Protein AF-G5F3V8-F1 (afdb_monomer_lite)

Radius of gyration: 20.99 Å; chains: 1; bounding box: 44×24×60 Å

Secondary structure (DSSP, 8-state):
------HHHHHHHHHHHHHHHHHHHHHHHHHHHHHHHHHHTT---HHHHHHHHHHHHHHHHHHHHHHHHHTTHHHHHHHHHHHHHHHHTTT-

pLDDT: mean 85.58, std 12.45, range [38.94, 96.12]

Sequence (92 aa):
MGFKVSDHELAYDAGLAREHVEKLVALGSESAKLIDLLIATGIRSERISVPLEADKAKIVRALYVLEQALAPIIGKTNAFIEDLDADDAQFD

Foldseek 3Di:
DDPPQDLVNLLVVLVVLLVVLVVLLVVLVVVLVVLVVVLVVDPPPCVRNVVSVVVNVVSNVVSVVSCVVSVCSNVVSVVVVVVVVVVVVVVD

Structure (mmCIF, N/CA/C/O backbone):
data_AF-G5F3V8-F1
#
_entry.id   AF-G5F3V8-F1
#
loop_
_atom_site.group_PDB
_ato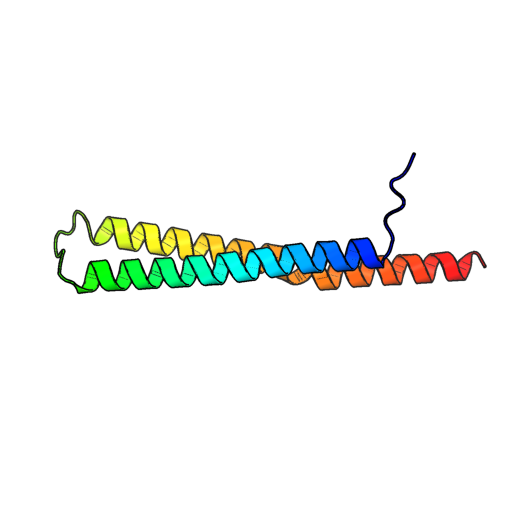m_site.id
_atom_site.type_symbol
_atom_site.label_atom_id
_atom_site.label_alt_id
_atom_site.label_comp_id
_atom_site.label_asym_id
_atom_site.label_entity_id
_atom_site.label_seq_id
_atom_site.pdbx_PDB_ins_code
_atom_site.Cartn_x
_atom_site.Cartn_y
_atom_site.Cartn_z
_atom_site.occupancy
_atom_site.B_iso_or_equiv
_atom_site.auth_seq_id
_atom_site.auth_comp_id
_atom_site.auth_asym_id
_atom_site.auth_atom_id
_atom_site.pdbx_PDB_model_num
ATOM 1 N N . MET A 1 1 ? 21.243 20.729 -19.885 1.00 38.94 1 MET A N 1
ATOM 2 C CA . MET A 1 1 ? 21.912 19.537 -19.331 1.00 38.94 1 MET A CA 1
ATOM 3 C C . MET A 1 1 ? 20.811 18.566 -18.958 1.00 38.94 1 MET A C 1
ATOM 5 O O . MET A 1 1 ? 20.151 18.790 -17.954 1.00 38.94 1 MET A O 1
ATOM 9 N N . GLY A 1 2 ? 20.502 17.613 -19.841 1.00 49.84 2 GLY A N 1
ATOM 10 C CA . GLY A 1 2 ? 19.521 16.573 -19.533 1.00 49.84 2 GLY A CA 1
ATOM 11 C C . GLY A 1 2 ? 20.102 15.664 -18.460 1.00 49.84 2 GLY A C 1
ATOM 12 O O . GLY A 1 2 ? 21.283 15.325 -18.538 1.00 49.84 2 GLY A O 1
ATOM 13 N N . PHE A 1 3 ? 19.311 15.333 -17.443 1.00 45.22 3 PHE A N 1
ATOM 14 C CA . PHE A 1 3 ? 19.668 14.269 -16.516 1.00 45.22 3 PHE A CA 1
ATOM 15 C C . PHE A 1 3 ? 19.894 13.004 -17.348 1.00 45.22 3 PHE A C 1
ATOM 17 O O . PHE A 1 3 ? 18.961 12.503 -17.967 1.00 45.22 3 PHE A O 1
ATOM 24 N N . LYS A 1 4 ? 21.144 12.539 -17.429 1.00 58.88 4 LYS A N 1
ATOM 25 C CA . LYS A 1 4 ? 21.438 11.193 -17.914 1.00 58.88 4 LYS A CA 1
ATOM 26 C C . LYS A 1 4 ? 21.099 10.265 -16.758 1.00 58.88 4 LYS A C 1
ATOM 28 O O . LYS A 1 4 ? 21.915 10.124 -15.856 1.00 58.88 4 LYS A O 1
ATOM 33 N N . VAL A 1 5 ? 19.873 9.760 -16.746 1.00 69.06 5 VAL A N 1
ATOM 34 C CA . VAL A 1 5 ? 19.464 8.694 -15.832 1.00 69.06 5 VAL A CA 1
ATOM 35 C C . VAL A 1 5 ? 19.696 7.389 -16.575 1.00 69.06 5 VAL A C 1
ATOM 37 O O . VAL A 1 5 ? 19.259 7.255 -17.714 1.00 69.06 5 VAL A O 1
ATOM 40 N N . SER A 1 6 ? 20.442 6.476 -15.969 1.00 81.62 6 SER A N 1
ATOM 41 C CA . SER A 1 6 ? 20.644 5.130 -16.505 1.00 81.62 6 SER A CA 1
ATOM 42 C C . SER A 1 6 ? 19.411 4.252 -16.281 1.00 81.62 6 SER A C 1
ATOM 44 O O . SER A 1 6 ? 18.655 4.460 -15.331 1.00 81.62 6 SER A O 1
ATOM 46 N N . ASP A 1 7 ? 19.245 3.210 -17.094 1.00 84.38 7 ASP A N 1
ATOM 47 C CA . ASP A 1 7 ? 18.147 2.241 -16.942 1.00 84.38 7 ASP A CA 1
ATOM 48 C C . ASP A 1 7 ? 18.156 1.585 -15.562 1.00 84.38 7 ASP A C 1
ATOM 50 O O . ASP A 1 7 ? 17.111 1.369 -14.949 1.00 84.38 7 ASP A O 1
ATOM 54 N N . HIS A 1 8 ? 19.355 1.339 -15.025 1.00 84.19 8 HIS A N 1
ATOM 55 C CA . HIS A 1 8 ? 19.532 0.831 -13.671 1.00 84.19 8 HIS A CA 1
ATOM 56 C C . HIS A 1 8 ? 18.992 1.806 -12.616 1.00 84.19 8 HIS A C 1
ATOM 58 O O . HIS A 1 8 ? 18.347 1.373 -11.665 1.00 84.19 8 HIS A O 1
ATOM 64 N N . GLU A 1 9 ? 19.244 3.111 -12.754 1.00 87.25 9 GLU A N 1
ATOM 65 C CA . GLU A 1 9 ? 18.703 4.124 -11.838 1.00 87.25 9 GLU A CA 1
ATOM 66 C C . GLU A 1 9 ? 17.175 4.213 -11.939 1.00 87.25 9 GLU A C 1
ATOM 68 O O . GLU A 1 9 ? 16.504 4.233 -10.910 1.00 87.25 9 GLU A O 1
ATOM 73 N N . LEU A 1 10 ? 16.605 4.163 -13.149 1.00 88.12 10 LEU A N 1
ATOM 74 C CA . LEU A 1 10 ? 15.149 4.156 -13.343 1.00 88.12 10 LEU A CA 1
ATOM 75 C C . LEU A 1 10 ? 14.486 2.914 -12.736 1.00 88.12 10 LEU A C 1
ATOM 77 O O . LEU A 1 10 ? 13.483 3.026 -12.024 1.00 88.12 10 LEU A O 1
ATOM 81 N N . ALA A 1 11 ? 15.044 1.731 -12.996 1.00 88.00 11 ALA A N 1
ATOM 82 C CA . ALA A 1 11 ? 14.555 0.476 -12.438 1.00 88.00 11 ALA A CA 1
ATOM 83 C C . ALA A 1 11 ? 14.675 0.459 -10.906 1.00 88.00 11 ALA A C 1
ATOM 85 O O . ALA A 1 11 ? 13.759 0.003 -10.215 1.00 88.00 11 ALA A O 1
ATOM 86 N N . TYR A 1 12 ? 15.774 0.996 -10.370 1.00 91.06 12 TYR A N 1
ATOM 87 C CA . TYR A 1 12 ? 15.991 1.129 -8.934 1.00 91.06 12 TYR A CA 1
ATOM 88 C C . TYR A 1 12 ? 14.960 2.056 -8.281 1.00 91.06 12 TYR A C 1
ATOM 90 O O . TYR A 1 12 ? 14.318 1.658 -7.309 1.00 91.06 12 TYR A O 1
ATOM 98 N N . ASP A 1 13 ? 14.734 3.248 -8.835 1.00 92.62 13 ASP A N 1
ATOM 99 C CA . ASP A 1 13 ? 13.773 4.214 -8.293 1.00 92.62 13 ASP A CA 1
ATOM 100 C C . ASP A 1 13 ? 12.330 3.693 -8.363 1.00 92.62 13 ASP A C 1
ATOM 102 O O . ASP A 1 13 ? 11.551 3.862 -7.417 1.00 92.62 13 ASP A O 1
ATOM 106 N N . ALA A 1 14 ? 11.968 2.994 -9.443 1.00 92.19 14 ALA A N 1
ATOM 107 C CA . ALA A 1 14 ? 10.673 2.325 -9.557 1.00 92.19 14 ALA A CA 1
ATOM 108 C C . ALA A 1 14 ? 10.518 1.202 -8.513 1.00 92.19 14 ALA A C 1
ATOM 110 O O . ALA A 1 14 ? 9.452 1.055 -7.904 1.00 92.19 14 ALA A O 1
ATOM 111 N N . GLY A 1 15 ? 11.593 0.446 -8.264 1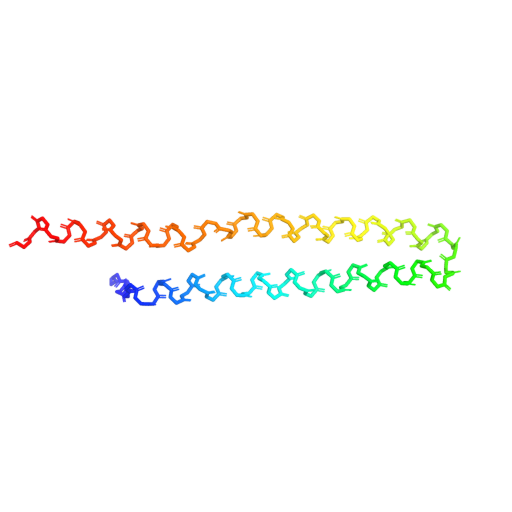.00 93.44 15 GLY A N 1
ATOM 112 C CA . GLY A 1 15 ? 11.680 -0.552 -7.199 1.00 93.44 15 GLY A CA 1
ATOM 113 C C . GLY A 1 15 ? 11.486 0.053 -5.808 1.00 93.44 15 GLY A C 1
ATOM 114 O O . GLY A 1 15 ? 10.644 -0.422 -5.045 1.00 93.44 15 GLY A O 1
ATOM 115 N N . LEU A 1 16 ? 12.188 1.146 -5.504 1.00 95.56 16 LEU A N 1
ATOM 116 C CA . LEU A 1 16 ? 12.052 1.877 -4.241 1.00 95.56 16 LEU A CA 1
ATOM 117 C C . LEU A 1 16 ? 10.635 2.415 -4.034 1.00 95.56 16 LEU A C 1
ATOM 119 O O . LEU A 1 16 ? 10.075 2.295 -2.943 1.00 95.56 16 LEU A O 1
ATOM 123 N N . ALA A 1 17 ? 10.033 2.999 -5.072 1.00 93.06 17 ALA A N 1
ATOM 124 C CA . ALA A 1 17 ? 8.666 3.500 -5.003 1.00 93.06 17 ALA A CA 1
ATOM 125 C C . ALA A 1 17 ? 7.674 2.378 -4.662 1.00 93.06 17 ALA A C 1
ATOM 127 O O . ALA A 1 17 ? 6.810 2.561 -3.801 1.00 93.06 17 ALA A O 1
ATOM 128 N N . ARG A 1 18 ? 7.830 1.200 -5.279 1.00 93.75 18 ARG A N 1
ATOM 129 C CA . ARG A 1 18 ? 7.031 0.012 -4.959 1.00 93.75 18 ARG A CA 1
ATOM 130 C C . ARG A 1 18 ? 7.249 -0.442 -3.511 1.00 93.75 18 ARG A C 1
ATOM 132 O O . ARG A 1 18 ? 6.273 -0.637 -2.790 1.00 93.75 18 ARG A O 1
ATOM 139 N N . GLU A 1 19 ? 8.499 -0.562 -3.067 1.00 95.12 19 GLU A N 1
ATOM 140 C CA . GLU A 1 19 ? 8.836 -0.984 -1.700 1.00 95.12 19 GLU A CA 1
ATOM 141 C C . GLU A 1 19 ? 8.231 -0.040 -0.644 1.00 95.12 19 GLU A C 1
ATOM 143 O O . GLU A 1 19 ? 7.693 -0.480 0.376 1.00 95.12 19 GLU A O 1
ATOM 148 N N . HIS A 1 20 ? 8.269 1.272 -0.885 1.00 95.69 20 HIS A N 1
ATOM 149 C CA . HIS A 1 20 ? 7.656 2.253 0.009 1.00 95.69 20 HIS A CA 1
ATOM 150 C C . HIS A 1 20 ? 6.140 2.073 0.127 1.00 95.69 20 HIS A C 1
ATOM 152 O O . HIS A 1 20 ? 5.603 2.163 1.233 1.00 95.69 20 HIS A O 1
ATOM 158 N N . VAL A 1 21 ? 5.443 1.782 -0.973 1.00 94.94 21 VAL A N 1
ATOM 159 C CA . VAL A 1 21 ? 3.999 1.505 -0.932 1.00 94.94 21 VAL A CA 1
ATOM 160 C C . VAL A 1 21 ? 3.699 0.234 -0.171 1.00 94.94 21 VAL A C 1
ATOM 162 O O . VAL A 1 21 ? 2.815 0.248 0.679 1.00 94.94 21 VAL A O 1
ATOM 165 N N . GLU A 1 22 ? 4.442 -0.841 -0.423 1.00 94.06 22 GLU A N 1
ATOM 166 C CA . GLU A 1 22 ? 4.266 -2.105 0.295 1.00 94.06 22 GLU A CA 1
ATOM 167 C C . GLU A 1 22 ? 4.416 -1.904 1.811 1.00 94.06 22 GLU A C 1
ATOM 169 O O . GLU A 1 22 ? 3.583 -2.374 2.591 1.00 94.06 22 GLU A O 1
ATOM 174 N N . LYS A 1 23 ? 5.415 -1.119 2.240 1.00 96.12 23 LYS A N 1
ATOM 175 C CA . LYS A 1 23 ? 5.593 -0.741 3.652 1.00 96.12 23 LYS A CA 1
ATOM 176 C C . LYS A 1 23 ? 4.409 0.060 4.195 1.00 96.12 23 LYS A C 1
ATOM 178 O O . LYS A 1 23 ? 3.934 -0.229 5.293 1.00 96.12 23 LYS A O 1
ATOM 183 N N . LEU A 1 24 ? 3.911 1.047 3.449 1.00 95.00 24 LEU A N 1
ATOM 184 C CA . LEU A 1 24 ? 2.753 1.848 3.862 1.00 95.00 24 LEU A CA 1
ATOM 185 C C . LEU A 1 24 ? 1.480 0.998 3.977 1.00 95.00 24 LEU A C 1
ATOM 187 O O . LEU A 1 24 ? 0.733 1.148 4.943 1.00 95.00 24 LEU A O 1
ATOM 191 N N . VAL A 1 25 ? 1.256 0.076 3.039 1.00 94.06 25 VAL A N 1
ATOM 192 C CA . VAL A 1 25 ? 0.135 -0.874 3.068 1.00 94.06 25 VAL A CA 1
ATOM 193 C C . VAL A 1 25 ? 0.238 -1.799 4.280 1.00 94.06 25 VAL A C 1
ATOM 195 O O . VAL A 1 25 ? -0.763 -2.001 4.973 1.00 94.06 25 VAL A O 1
ATOM 198 N N . ALA A 1 26 ? 1.432 -2.311 4.592 1.00 94.00 26 ALA A N 1
ATOM 199 C CA . ALA A 1 26 ? 1.656 -3.151 5.767 1.00 94.00 26 ALA A 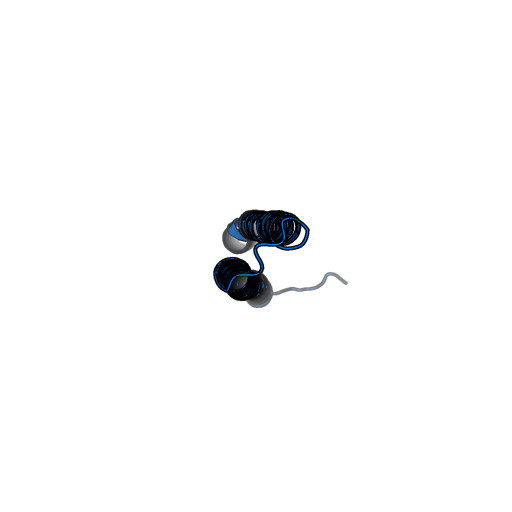CA 1
ATOM 200 C C . ALA A 1 26 ? 1.365 -2.398 7.079 1.00 94.00 26 ALA A C 1
ATOM 202 O O . ALA A 1 26 ? 0.557 -2.862 7.886 1.00 94.00 26 ALA A O 1
ATOM 203 N N . LEU A 1 27 ? 1.946 -1.205 7.256 1.00 95.06 27 LEU A N 1
ATOM 204 C CA . LEU A 1 27 ? 1.740 -0.357 8.439 1.00 95.06 27 LEU A CA 1
ATOM 205 C C . LEU A 1 27 ? 0.280 0.081 8.596 1.00 95.06 27 LEU A C 1
ATOM 207 O O . LEU A 1 27 ? -0.277 0.093 9.696 1.00 95.06 27 LEU A O 1
ATOM 211 N N . GLY A 1 28 ? -0.368 0.438 7.491 1.00 94.19 28 GLY A N 1
ATOM 212 C CA . GLY A 1 28 ? -1.767 0.833 7.502 1.00 94.19 28 GLY A CA 1
ATOM 213 C C . GLY A 1 28 ? -2.714 -0.339 7.791 1.00 94.19 28 GLY A C 1
ATOM 214 O O . GLY A 1 28 ? -3.694 -0.170 8.517 1.00 94.19 28 GLY A O 1
ATOM 215 N N . SER A 1 29 ? -2.384 -1.546 7.321 1.00 92.00 29 SER A N 1
ATOM 216 C CA . SER A 1 29 ? -3.109 -2.777 7.665 1.00 92.00 29 SER A CA 1
ATOM 217 C C . SER A 1 29 ? -2.958 -3.138 9.144 1.00 92.00 29 SER A C 1
ATOM 219 O O . SER A 1 29 ? -3.922 -3.560 9.780 1.00 92.00 29 SER A O 1
ATOM 221 N N . GLU A 1 30 ? -1.765 -2.958 9.714 1.00 95.00 30 GLU A N 1
ATOM 222 C CA . GLU A 1 30 ? -1.533 -3.115 11.152 1.00 95.00 30 GLU A CA 1
ATOM 223 C C . GLU A 1 30 ? -2.341 -2.094 11.963 1.00 95.00 30 GLU A C 1
ATOM 225 O O . GLU A 1 30 ? -3.042 -2.462 12.904 1.00 95.00 30 GLU A O 1
ATOM 230 N N . SER A 1 31 ? -2.341 -0.831 11.535 1.00 92.38 31 SER A N 1
ATOM 231 C CA . SER A 1 31 ? -3.134 0.233 12.161 1.00 92.38 31 SER A CA 1
ATOM 232 C C . SER A 1 31 ? -4.635 -0.084 12.149 1.00 92.38 31 SER A C 1
ATOM 234 O O . SER A 1 31 ? -5.309 0.082 13.163 1.00 92.38 31 SER A O 1
ATOM 236 N N . ALA A 1 32 ? -5.165 -0.599 11.034 1.00 92.06 32 ALA A N 1
ATOM 237 C CA . ALA A 1 32 ? -6.565 -1.013 10.936 1.00 92.06 32 ALA A CA 1
ATOM 238 C C . ALA A 1 32 ? -6.908 -2.146 11.922 1.00 92.06 32 ALA A C 1
ATOM 240 O O . ALA A 1 32 ? -7.940 -2.078 12.591 1.00 92.06 32 ALA A O 1
ATOM 241 N N . LYS A 1 33 ? -6.015 -3.133 12.085 1.00 91.56 33 LYS A N 1
ATOM 242 C CA . LYS A 1 33 ? -6.173 -4.210 13.080 1.00 91.56 33 LYS A CA 1
ATOM 243 C C . LYS A 1 33 ? -6.159 -3.677 14.512 1.00 91.56 33 LYS A C 1
ATOM 245 O O . LYS A 1 33 ? -6.929 -4.146 15.345 1.00 91.56 33 LYS A O 1
ATOM 250 N N . LEU A 1 34 ? -5.305 -2.697 14.812 1.00 90.44 34 LEU A N 1
ATOM 251 C CA . LEU A 1 34 ? -5.292 -2.046 16.124 1.00 90.44 34 LEU A CA 1
ATOM 252 C C . LEU A 1 34 ? -6.611 -1.312 16.394 1.00 90.44 34 LEU A C 1
ATOM 254 O O . LEU A 1 34 ? -7.131 -1.401 17.504 1.00 90.44 34 LEU A O 1
ATOM 258 N N . ILE A 1 35 ? -7.194 -0.653 15.387 1.00 90.00 35 ILE A N 1
ATOM 259 C CA . ILE A 1 35 ? -8.525 -0.041 15.511 1.00 90.00 35 ILE A CA 1
ATOM 260 C C . ILE A 1 35 ? -9.590 -1.108 15.800 1.00 90.00 35 ILE A C 1
ATOM 262 O O . ILE A 1 35 ? -10.396 -0.922 16.712 1.00 90.00 35 ILE A O 1
ATOM 266 N N . ASP A 1 36 ? -9.563 -2.245 15.099 1.00 89.69 36 ASP A N 1
ATOM 267 C CA . ASP A 1 36 ? -10.483 -3.360 15.364 1.00 89.69 36 ASP A CA 1
ATOM 268 C C . ASP A 1 36 ? -10.357 -3.876 16.808 1.00 89.69 36 ASP A C 1
ATOM 270 O O . ASP A 1 36 ? -11.365 -4.094 17.483 1.00 89.69 36 ASP A O 1
ATOM 274 N N . LEU A 1 37 ? -9.129 -4.004 17.325 1.00 89.31 37 LEU A N 1
ATOM 275 C CA . LEU A 1 37 ? -8.875 -4.389 18.718 1.00 89.31 37 LEU A CA 1
ATOM 276 C C . LEU A 1 37 ? -9.392 -3.343 19.719 1.00 89.31 37 LEU A C 1
ATOM 278 O O . LEU A 1 37 ? -9.978 -3.701 20.743 1.00 89.31 37 LEU A O 1
ATOM 282 N N . LEU A 1 38 ? -9.218 -2.050 19.438 1.00 85.31 38 LEU A N 1
ATOM 283 C CA . LEU A 1 38 ? -9.726 -0.972 20.294 1.00 85.31 38 LEU A CA 1
ATOM 284 C C . LEU A 1 38 ? -11.259 -0.964 20.351 1.00 85.31 38 LEU A C 1
ATOM 286 O O . LEU A 1 38 ? -11.839 -0.788 21.422 1.00 85.31 38 LEU A O 1
ATOM 290 N N . ILE A 1 39 ? -11.921 -1.215 19.221 1.00 85.25 39 ILE A N 1
ATOM 291 C CA . ILE A 1 39 ? -13.382 -1.349 19.163 1.00 85.25 39 ILE A CA 1
ATOM 292 C C . ILE A 1 39 ? -13.830 -2.596 19.944 1.00 85.25 39 ILE A C 1
ATOM 294 O O . ILE 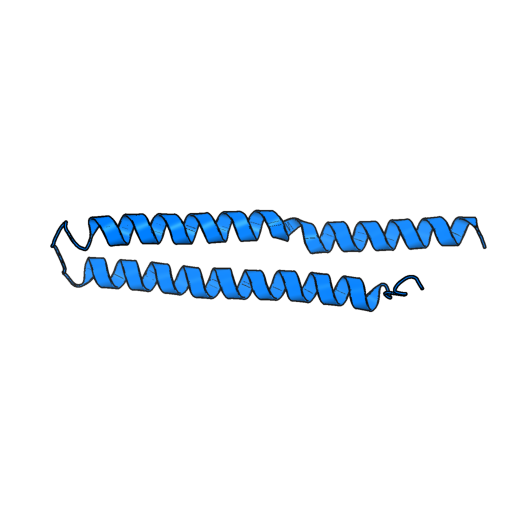A 1 39 ? -14.770 -2.529 20.740 1.00 85.25 39 ILE A O 1
ATOM 298 N N . ALA A 1 40 ? -13.129 -3.723 19.778 1.00 85.00 40 ALA A N 1
ATOM 299 C CA . ALA A 1 40 ? -13.462 -4.993 20.422 1.00 85.00 40 ALA A CA 1
ATOM 300 C C . ALA A 1 40 ? -13.252 -4.997 21.949 1.00 85.00 40 ALA A C 1
ATOM 302 O O . ALA A 1 40 ? -13.996 -5.666 22.667 1.00 85.00 40 ALA A O 1
ATOM 303 N N . THR A 1 41 ? -12.277 -4.241 22.467 1.00 79.81 41 THR A N 1
ATOM 304 C CA . THR A 1 41 ? -11.936 -4.196 23.906 1.00 79.81 41 THR A CA 1
ATOM 305 C C . THR A 1 41 ? -12.934 -3.418 24.772 1.00 79.81 41 THR A C 1
ATOM 307 O O . THR A 1 41 ? -12.793 -3.385 25.993 1.00 79.81 41 THR A O 1
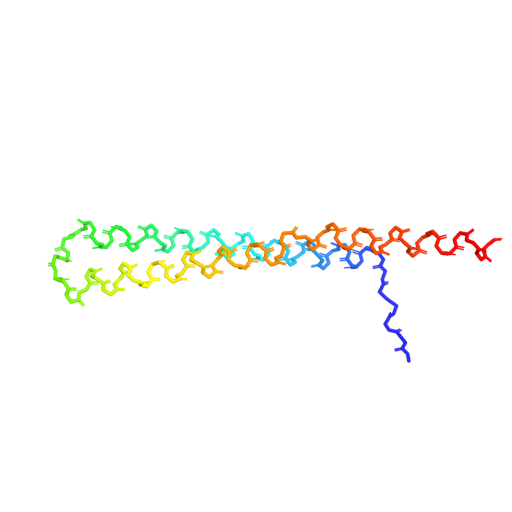ATOM 310 N N . GLY A 1 42 ? -14.013 -2.886 24.190 1.00 59.50 42 GLY A N 1
ATOM 311 C CA . GLY A 1 42 ? -15.202 -2.525 24.963 1.00 59.50 42 GLY A CA 1
ATOM 312 C C . GLY A 1 42 ? -15.408 -1.038 25.215 1.00 59.50 42 GLY A C 1
ATOM 313 O O . GLY A 1 42 ? -16.240 -0.686 26.055 1.00 59.50 42 GLY A O 1
ATOM 314 N N . ILE A 1 43 ? -14.777 -0.152 24.440 1.00 57.56 43 ILE A N 1
ATOM 315 C CA . ILE A 1 43 ? -15.297 1.212 24.292 1.00 57.56 43 ILE A CA 1
ATOM 316 C C . ILE A 1 43 ? -16.589 1.136 23.455 1.00 57.56 43 ILE A C 1
ATOM 318 O O . ILE A 1 43 ? -16.620 1.464 22.275 1.00 57.56 43 ILE A O 1
ATOM 322 N N . ARG A 1 44 ? -17.695 0.700 24.075 1.00 60.03 44 ARG A N 1
ATOM 323 C CA . ARG A 1 44 ? -19.048 0.659 23.476 1.00 60.03 44 ARG A CA 1
ATOM 324 C C . ARG A 1 44 ? -19.701 2.042 23.375 1.00 60.03 44 ARG A C 1
ATOM 326 O O . ARG A 1 44 ? -20.911 2.156 23.217 1.00 60.03 44 ARG A O 1
ATOM 333 N N . SER A 1 45 ? -18.914 3.103 23.534 1.00 71.00 45 SER A N 1
ATOM 334 C CA . SER A 1 45 ? -19.382 4.458 23.298 1.00 71.00 45 SER A CA 1
ATOM 335 C C . SER A 1 45 ? -19.505 4.646 21.796 1.00 71.00 45 SER A C 1
ATOM 337 O O . SER A 1 45 ? -18.489 4.688 21.104 1.00 71.00 45 SER A O 1
ATOM 339 N N . GLU A 1 46 ? -20.730 4.818 21.301 1.00 74.88 46 GLU A N 1
ATOM 340 C CA . GLU A 1 46 ? -20.984 5.179 19.900 1.00 74.88 46 GLU A CA 1
ATOM 341 C C . GLU A 1 46 ? -20.197 6.431 19.479 1.00 74.88 46 GLU A C 1
ATOM 343 O O . GLU A 1 46 ? -19.816 6.568 18.321 1.00 74.88 46 GLU A O 1
ATOM 348 N N . ARG A 1 47 ? -19.864 7.316 20.433 1.00 79.81 47 ARG A N 1
ATOM 349 C CA . ARG A 1 47 ? -19.024 8.504 20.199 1.00 79.81 47 ARG A CA 1
ATOM 350 C C . ARG A 1 47 ? -17.567 8.179 19.865 1.00 79.81 47 ARG A C 1
ATOM 352 O O . ARG A 1 47 ? -16.844 9.085 19.471 1.00 79.81 47 ARG A O 1
ATOM 359 N N . ILE A 1 48 ? -17.120 6.944 20.079 1.00 81.06 48 ILE A N 1
ATOM 360 C CA . ILE A 1 48 ? -15.740 6.508 19.842 1.00 81.06 48 ILE A CA 1
ATOM 361 C C . ILE A 1 48 ? -15.705 5.401 18.788 1.00 81.06 48 ILE A C 1
ATOM 363 O O . ILE A 1 48 ? -14.939 5.512 17.837 1.00 81.06 48 ILE A O 1
ATOM 367 N N . SER A 1 49 ? -16.555 4.376 18.894 1.00 82.50 49 SER A N 1
ATOM 368 C CA . SER A 1 49 ? -16.553 3.256 17.946 1.00 82.50 49 SER A CA 1
ATOM 369 C C . SER A 1 49 ? -16.943 3.676 16.525 1.00 82.50 49 SER A C 1
ATOM 371 O O . SER A 1 49 ? -16.257 3.298 15.580 1.00 82.50 49 SER A O 1
ATOM 373 N N . VAL A 1 50 ? -17.983 4.506 16.360 1.00 85.75 50 VAL A N 1
ATOM 374 C CA . VAL A 1 50 ? -18.455 4.936 15.030 1.00 85.75 50 VAL A CA 1
ATOM 375 C C . VAL A 1 50 ? -17.421 5.814 14.309 1.00 85.75 50 VAL A C 1
ATOM 377 O O . VAL A 1 50 ? -17.103 5.513 13.156 1.00 85.75 50 VAL A O 1
ATOM 380 N N . PRO A 1 51 ? -16.832 6.856 14.938 1.00 88.88 51 PRO A N 1
ATOM 381 C CA . PRO A 1 51 ? -15.753 7.614 14.306 1.00 88.88 51 PRO A CA 1
ATOM 382 C C . PRO A 1 51 ? -14.529 6.758 13.972 1.00 88.88 51 PRO A C 1
ATOM 384 O O . PRO A 1 51 ? -13.984 6.896 12.880 1.00 88.88 51 PRO A O 1
ATOM 387 N N . LEU A 1 52 ? -14.130 5.840 14.860 1.00 89.12 52 LEU A N 1
ATOM 388 C CA . LEU A 1 52 ? -12.985 4.960 14.618 1.00 89.12 52 LEU A CA 1
ATOM 389 C C . LEU A 1 52 ? -13.215 4.005 13.443 1.00 89.12 52 LEU A C 1
ATOM 391 O O . LEU A 1 52 ? -12.303 3.808 12.642 1.00 89.12 52 LEU A O 1
ATOM 395 N N . GLU A 1 53 ? -14.416 3.441 13.284 1.00 89.94 53 GLU A N 1
ATOM 396 C CA . GLU A 1 53 ? -14.738 2.640 12.098 1.00 89.94 53 GLU A CA 1
ATOM 397 C C . GLU A 1 53 ? -14.700 3.469 10.813 1.00 89.94 53 GLU A C 1
ATOM 399 O O . GLU A 1 53 ? -14.159 3.016 9.799 1.00 89.94 53 GLU A O 1
ATOM 404 N N . ALA A 1 54 ? -15.229 4.695 10.852 1.00 91.75 54 ALA A N 1
ATOM 405 C CA . ALA A 1 54 ? -15.177 5.602 9.713 1.00 91.75 54 ALA A CA 1
ATOM 406 C C . ALA A 1 54 ? -13.728 5.962 9.342 1.00 91.75 54 ALA A C 1
ATOM 408 O O . ALA A 1 54 ? -13.377 5.973 8.161 1.00 91.75 54 ALA A O 1
ATOM 409 N N . ASP A 1 55 ? -12.872 6.221 10.329 1.00 91.19 55 ASP A N 1
ATOM 410 C CA . ASP A 1 55 ? -11.460 6.530 10.107 1.00 91.19 55 ASP A CA 1
ATOM 411 C C . ASP A 1 55 ? -10.674 5.310 9.609 1.00 91.19 55 ASP A C 1
ATOM 413 O O . ASP A 1 55 ? -9.907 5.433 8.651 1.00 91.19 55 ASP A O 1
ATOM 417 N N . LYS A 1 56 ? -10.946 4.109 10.139 1.00 93.50 56 LYS A N 1
ATOM 418 C CA . LYS A 1 56 ? -10.420 2.843 9.599 1.00 93.50 56 LYS A CA 1
ATOM 419 C C . LYS A 1 56 ? -10.759 2.690 8.117 1.00 93.50 56 LYS A C 1
ATOM 421 O O . LYS A 1 56 ? -9.879 2.394 7.311 1.00 93.50 56 LYS A O 1
ATOM 426 N N . ALA A 1 57 ? -12.015 2.927 7.735 1.00 93.62 57 ALA A N 1
ATOM 427 C CA . ALA A 1 57 ? -12.446 2.827 6.342 1.00 93.62 57 ALA A CA 1
ATOM 428 C C . ALA A 1 57 ? -11.719 3.833 5.429 1.00 93.62 57 ALA A C 1
ATOM 430 O O . ALA A 1 57 ? -11.347 3.486 4.306 1.00 93.62 57 ALA A O 1
ATOM 431 N N . LYS A 1 58 ? -11.464 5.062 5.908 1.00 94.00 58 LYS A N 1
ATOM 432 C CA . LYS A 1 58 ? -10.665 6.060 5.172 1.00 94.00 58 LYS A CA 1
ATOM 433 C C . LYS A 1 58 ? -9.226 5.589 4.966 1.00 94.00 58 LYS A C 1
ATOM 435 O O . LYS A 1 58 ? -8.721 5.716 3.854 1.00 94.00 58 LYS A O 1
ATOM 440 N N . ILE A 1 59 ? -8.595 5.028 6.001 1.00 91.88 59 ILE A N 1
ATOM 441 C CA . ILE A 1 59 ? -7.227 4.491 5.929 1.00 91.88 59 ILE A CA 1
ATOM 442 C C . ILE A 1 59 ? -7.159 3.373 4.888 1.00 91.88 59 ILE A C 1
ATOM 444 O O . ILE A 1 59 ? -6.379 3.466 3.944 1.00 91.88 59 ILE A O 1
ATOM 448 N N . VAL A 1 60 ? -8.025 2.362 5.000 1.00 93.69 60 VAL A N 1
ATOM 449 C CA . VAL A 1 60 ? -8.059 1.224 4.065 1.00 93.69 60 VAL A CA 1
ATOM 450 C C . VAL A 1 60 ? -8.257 1.701 2.626 1.00 93.69 60 VAL A C 1
ATOM 452 O O . VAL A 1 60 ? -7.552 1.260 1.719 1.00 93.69 60 VAL A O 1
ATOM 455 N N . ARG A 1 61 ? -9.170 2.654 2.407 1.00 95.44 61 ARG A N 1
ATOM 456 C CA . ARG A 1 61 ? -9.406 3.223 1.078 1.00 95.44 61 ARG A CA 1
ATOM 457 C C . ARG A 1 61 ? -8.187 3.972 0.539 1.00 95.44 61 ARG A C 1
ATOM 459 O O . ARG A 1 61 ? -7.882 3.831 -0.641 1.00 95.44 61 ARG A O 1
ATOM 466 N N . ALA A 1 62 ? -7.508 4.765 1.364 1.00 93.81 62 ALA A N 1
ATOM 467 C CA . ALA A 1 62 ? -6.325 5.513 0.946 1.00 93.81 62 ALA A CA 1
ATOM 468 C C . ALA A 1 62 ? -5.178 4.577 0.532 1.00 93.81 62 ALA A C 1
ATOM 470 O O . ALA A 1 62 ? -4.553 4.803 -0.502 1.00 93.81 62 ALA A O 1
ATOM 471 N N . LEU A 1 63 ? -4.952 3.500 1.290 1.00 94.31 63 LEU A N 1
ATOM 472 C CA . LEU A 1 63 ? -3.938 2.490 0.971 1.00 94.31 63 LEU A CA 1
ATOM 473 C C . LEU A 1 63 ? -4.255 1.755 -0.331 1.00 94.31 63 LEU A C 1
ATOM 475 O O . LEU A 1 63 ? -3.372 1.605 -1.166 1.00 94.31 63 LEU A O 1
ATOM 479 N N . TYR A 1 64 ? -5.517 1.371 -0.535 1.00 95.06 64 TYR A N 1
ATOM 480 C CA . TYR A 1 64 ? -5.953 0.747 -1.784 1.00 95.06 64 TYR A CA 1
ATOM 481 C C . TYR A 1 64 ? -5.712 1.662 -2.991 1.00 95.06 64 TYR A C 1
ATOM 483 O O . TYR A 1 64 ? -5.188 1.228 -4.012 1.00 95.06 64 TYR A O 1
ATOM 491 N N . VAL A 1 65 ? -6.054 2.950 -2.877 1.00 95.56 65 VAL A N 1
ATOM 492 C CA . VAL A 1 65 ? -5.808 3.927 -3.951 1.00 95.56 65 VAL A CA 1
ATOM 493 C C . VAL A 1 65 ? -4.313 4.068 -4.238 1.00 95.56 65 VAL A C 1
ATOM 495 O O . VAL A 1 65 ? -3.925 4.115 -5.404 1.00 95.56 65 VAL A O 1
ATOM 498 N N . LEU A 1 66 ? -3.478 4.113 -3.197 1.00 92.94 66 LEU A N 1
ATOM 499 C CA . LEU A 1 66 ? -2.027 4.206 -3.342 1.00 92.94 66 LEU A CA 1
ATOM 500 C C . LEU A 1 66 ? -1.443 2.970 -4.043 1.00 92.94 66 LEU A C 1
ATOM 502 O O . LEU A 1 66 ? -0.652 3.109 -4.973 1.00 92.94 66 LEU A O 1
ATOM 506 N N . GLU A 1 67 ? -1.869 1.776 -3.633 1.00 94.06 67 GLU A N 1
ATOM 507 C CA . GLU A 1 67 ? -1.452 0.508 -4.233 1.00 94.06 67 GLU A CA 1
ATOM 508 C C . GLU A 1 67 ? -1.838 0.436 -5.715 1.00 94.06 67 GLU A C 1
ATOM 510 O O . GLU A 1 67 ? -0.994 0.136 -6.553 1.00 94.06 67 GLU A O 1
ATOM 515 N N . GLN A 1 68 ? -3.072 0.803 -6.070 1.00 94.88 68 GLN A N 1
ATOM 516 C CA . GLN A 1 68 ? -3.521 0.828 -7.467 1.00 94.88 68 GLN A CA 1
ATOM 517 C C . GLN A 1 68 ? -2.759 1.855 -8.315 1.00 94.88 68 GLN A C 1
ATOM 519 O O . GLN A 1 68 ? -2.442 1.590 -9.474 1.00 94.88 68 GLN A O 1
ATOM 524 N N . ALA A 1 69 ? -2.449 3.024 -7.748 1.00 92.75 69 ALA A N 1
ATOM 525 C CA . ALA A 1 69 ? -1.709 4.065 -8.454 1.00 92.75 69 ALA A CA 1
ATOM 526 C C . ALA A 1 69 ? -0.268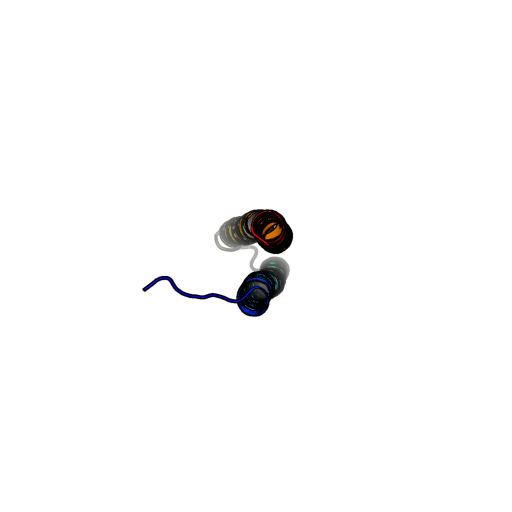 3.640 -8.778 1.00 92.75 69 ALA A C 1
ATOM 528 O O . ALA A 1 69 ? 0.255 4.020 -9.828 1.00 92.75 69 ALA A O 1
ATOM 529 N N . LEU A 1 70 ? 0.360 2.850 -7.899 1.00 93.25 70 LEU A N 1
ATOM 530 C CA . LEU A 1 70 ? 1.760 2.442 -8.028 1.00 93.25 70 LEU A CA 1
ATOM 531 C C . LEU A 1 70 ? 1.966 1.016 -8.551 1.00 93.25 70 LEU A C 1
ATOM 533 O O . LEU A 1 70 ? 3.052 0.722 -9.039 1.00 93.25 70 LEU A O 1
ATOM 537 N N . ALA A 1 71 ? 0.930 0.176 -8.593 1.00 91.94 71 ALA A N 1
ATOM 538 C CA . ALA A 1 71 ? 0.966 -1.146 -9.218 1.00 91.94 71 ALA A CA 1
ATOM 539 C C . ALA A 1 71 ? 1.611 -1.178 -10.624 1.00 91.94 71 ALA A C 1
ATOM 541 O O . ALA A 1 71 ? 2.416 -2.078 -10.877 1.00 91.94 71 ALA A O 1
ATOM 542 N N . PRO A 1 72 ? 1.340 -0.227 -11.546 1.00 93.56 72 PRO A N 1
ATOM 543 C CA . PRO A 1 72 ? 1.920 -0.284 -12.883 1.00 93.56 72 PRO A CA 1
ATOM 544 C C . PRO A 1 72 ? 3.343 0.287 -12.976 1.00 93.56 72 PRO A C 1
ATOM 546 O O . PRO A 1 72 ? 3.893 0.262 -14.074 1.00 93.56 72 PRO A O 1
ATOM 549 N N . ILE A 1 73 ? 3.935 0.836 -11.901 1.00 92.50 73 ILE A N 1
ATOM 550 C CA . ILE A 1 73 ? 5.179 1.621 -12.008 1.00 92.50 73 ILE A CA 1
ATOM 551 C C . ILE A 1 73 ? 6.333 0.804 -12.594 1.00 92.50 73 ILE A C 1
ATOM 553 O O . ILE A 1 73 ? 6.958 1.255 -13.542 1.00 92.50 73 ILE A O 1
ATOM 557 N N . ILE A 1 74 ? 6.532 -0.432 -12.127 1.00 90.94 74 ILE A N 1
ATOM 558 C CA . ILE A 1 74 ? 7.585 -1.323 -12.636 1.00 90.94 74 ILE A CA 1
ATOM 559 C C . ILE A 1 74 ? 7.362 -1.641 -14.117 1.00 90.94 74 ILE A C 1
ATOM 561 O O . ILE A 1 74 ? 8.281 -1.529 -14.918 1.00 90.94 74 ILE A O 1
ATOM 565 N N . GLY A 1 75 ? 6.130 -1.995 -14.497 1.00 87.19 75 GLY A N 1
ATOM 566 C CA . GLY A 1 75 ? 5.809 -2.333 -15.885 1.00 87.19 75 GLY A CA 1
ATOM 567 C C . GLY A 1 75 ? 5.981 -1.148 -16.835 1.00 87.19 75 GLY A C 1
ATOM 568 O O . GLY A 1 75 ? 6.514 -1.313 -17.924 1.00 87.19 75 GLY A O 1
ATOM 569 N N . LYS A 1 76 ? 5.579 0.057 -16.409 1.00 91.12 76 LYS A N 1
ATOM 570 C CA . LYS A 1 76 ? 5.765 1.289 -17.188 1.00 91.12 76 LYS A CA 1
ATOM 571 C C . LYS A 1 76 ? 7.236 1.670 -17.322 1.00 91.12 76 LYS A C 1
ATOM 573 O O . LYS A 1 76 ? 7.634 2.106 -18.394 1.00 91.12 76 LYS A O 1
ATOM 578 N N . THR A 1 77 ? 8.022 1.510 -16.259 1.00 90.25 77 THR A N 1
ATOM 579 C CA . THR A 1 77 ? 9.463 1.771 -16.294 1.00 90.25 77 THR A CA 1
ATOM 580 C C . THR A 1 77 ? 10.180 0.796 -17.222 1.00 90.25 77 THR A C 1
ATOM 582 O O . THR A 1 77 ? 10.970 1.235 -18.046 1.00 90.25 77 THR A O 1
ATOM 585 N N . ASN A 1 78 ? 9.865 -0.499 -17.147 1.00 87.81 78 ASN A N 1
ATOM 586 C CA . ASN A 1 78 ? 10.471 -1.497 -18.028 1.00 87.81 78 ASN A CA 1
ATOM 587 C C . ASN A 1 78 ? 10.111 -1.251 -19.496 1.00 87.81 78 ASN A C 1
ATOM 589 O O . ASN A 1 78 ? 11.003 -1.252 -20.331 1.00 87.81 78 ASN A O 1
ATOM 593 N N . ALA A 1 79 ? 8.838 -0.970 -19.799 1.00 89.56 79 ALA A N 1
ATOM 594 C CA . ALA A 1 79 ? 8.416 -0.652 -21.163 1.00 89.56 79 ALA A CA 1
ATOM 595 C C . ALA A 1 79 ? 9.134 0.593 -21.710 1.00 89.56 79 ALA A C 1
ATOM 597 O O . ALA A 1 79 ? 9.563 0.604 -22.852 1.00 89.56 79 ALA A O 1
ATOM 598 N N . PHE A 1 80 ? 9.314 1.623 -20.877 1.00 89.44 80 PHE A N 1
ATOM 599 C CA . PHE A 1 80 ? 10.058 2.817 -21.269 1.00 89.44 80 PHE A CA 1
ATOM 600 C C . PHE A 1 80 ? 11.532 2.518 -21.593 1.00 89.44 80 PHE A C 1
ATOM 602 O O . PHE A 1 80 ? 12.046 3.059 -22.564 1.00 89.44 80 PHE A O 1
ATOM 609 N N . ILE A 1 81 ? 12.199 1.668 -20.804 1.00 88.00 81 ILE A N 1
ATOM 610 C CA . ILE A 1 81 ? 13.583 1.237 -21.070 1.00 88.00 81 ILE A CA 1
ATOM 611 C C . ILE A 1 81 ? 13.649 0.423 -22.372 1.00 88.00 81 ILE A C 1
ATOM 613 O O . ILE A 1 81 ? 14.484 0.703 -23.223 1.00 88.00 81 ILE A O 1
ATOM 617 N N . GLU A 1 82 ? 12.734 -0.533 -22.561 1.00 88.75 82 GLU A N 1
ATOM 618 C CA . GLU A 1 82 ? 12.663 -1.356 -23.778 1.00 88.75 82 GLU A CA 1
ATOM 619 C C . GLU A 1 82 ? 12.441 -0.509 -25.045 1.00 88.75 82 GLU A C 1
ATOM 621 O O . GLU A 1 82 ? 13.056 -0.777 -26.077 1.00 88.75 82 GLU A O 1
ATOM 626 N N . ASP A 1 83 ? 11.596 0.525 -24.967 1.00 88.25 83 ASP A N 1
ATOM 627 C CA . ASP A 1 83 ? 11.360 1.460 -26.072 1.00 88.25 83 ASP A CA 1
ATOM 628 C C . ASP A 1 83 ? 12.623 2.289 -26.393 1.00 88.25 83 ASP A C 1
ATOM 630 O O . ASP A 1 83 ? 12.933 2.494 -27.567 1.00 88.25 83 ASP A O 1
ATOM 634 N N . LEU A 1 84 ? 13.382 2.725 -25.375 1.00 85.81 84 LEU A N 1
ATOM 635 C CA . LEU A 1 84 ? 14.653 3.437 -25.572 1.00 85.81 84 LEU A CA 1
ATOM 636 C C . LEU A 1 84 ? 15.713 2.553 -26.242 1.00 85.81 84 LEU A C 1
ATOM 638 O O . LEU A 1 84 ? 16.347 2.987 -27.203 1.00 85.81 84 LEU A O 1
ATOM 642 N N . ASP A 1 85 ? 15.863 1.309 -25.782 1.00 84.62 85 ASP A N 1
ATOM 643 C CA . ASP A 1 85 ? 16.798 0.343 -26.369 1.00 84.62 85 ASP A CA 1
ATOM 644 C C . ASP A 1 85 ? 16.457 0.047 -27.842 1.00 84.62 85 ASP A C 1
ATOM 646 O O . ASP A 1 85 ? 17.344 -0.114 -28.687 1.00 84.62 85 ASP A O 1
ATOM 650 N N . ALA A 1 86 ? 15.162 -0.028 -28.171 1.00 83.62 86 ALA A N 1
ATOM 651 C CA . ALA A 1 86 ? 14.691 -0.271 -29.531 1.00 83.62 86 ALA A CA 1
ATOM 652 C C . ALA A 1 86 ? 14.925 0.921 -30.472 1.00 83.62 86 ALA A C 1
ATOM 654 O O . ALA A 1 86 ? 15.189 0.711 -31.661 1.00 83.62 86 ALA A O 1
ATOM 655 N N . ASP A 1 87 ? 14.819 2.148 -29.961 1.00 79.56 87 ASP A N 1
ATOM 656 C CA . ASP A 1 87 ? 15.128 3.364 -30.711 1.00 79.56 87 ASP A CA 1
ATOM 657 C C . ASP A 1 87 ? 16.634 3.462 -30.985 1.00 79.56 87 ASP A C 1
ATOM 659 O O . ASP A 1 87 ? 17.023 3.666 -32.135 1.00 79.56 87 ASP A O 1
ATOM 663 N N . ASP A 1 88 ? 17.488 3.233 -29.981 1.00 77.19 88 ASP A N 1
ATOM 664 C CA . ASP A 1 88 ? 18.948 3.265 -30.146 1.00 77.19 88 ASP A CA 1
ATOM 665 C C . ASP A 1 88 ? 19.429 2.233 -31.186 1.00 77.19 88 ASP A C 1
ATOM 667 O O . ASP A 1 88 ? 20.257 2.552 -32.043 1.00 77.19 88 ASP A O 1
ATOM 671 N N . ALA A 1 89 ? 18.828 1.038 -31.217 1.00 71.50 89 ALA A N 1
ATOM 672 C CA . ALA A 1 89 ? 19.129 0.005 -32.212 1.00 71.50 89 ALA A CA 1
ATOM 673 C C . ALA A 1 89 ? 18.783 0.387 -33.670 1.00 71.50 89 ALA A C 1
ATOM 675 O O . ALA A 1 89 ? 19.212 -0.304 -34.594 1.00 71.50 89 ALA A O 1
ATOM 676 N N . GLN A 1 90 ? 17.989 1.440 -33.903 1.00 66.38 90 GLN A N 1
ATOM 677 C CA . GLN A 1 90 ? 17.695 1.958 -35.249 1.00 66.38 90 GLN A CA 1
ATOM 678 C C . GLN A 1 90 ? 18.694 3.026 -35.718 1.00 66.38 90 GLN A C 1
ATOM 680 O O . GLN A 1 90 ? 18.691 3.374 -36.904 1.00 66.38 90 GLN A O 1
ATOM 685 N N . PHE A 1 91 ? 19.511 3.568 -34.809 1.00 57.12 91 PHE A N 1
ATOM 686 C CA . PHE A 1 91 ? 20.500 4.609 -35.100 1.00 57.12 91 PHE A CA 1
ATOM 687 C C . PHE A 1 91 ? 21.951 4.094 -35.156 1.00 57.12 91 PHE A C 1
ATOM 689 O O . PHE A 1 91 ? 22.806 4.827 -35.664 1.00 57.12 91 PHE A O 1
ATOM 696 N N . ASP A 1 92 ? 22.203 2.864 -34.694 1.00 52.94 92 ASP A N 1
ATOM 697 C CA . ASP A 1 92 ? 23.437 2.081 -34.907 1.00 52.94 92 ASP A CA 1
ATOM 698 C C . ASP A 1 92 ? 23.426 1.303 -36.242 1.00 52.94 92 ASP A C 1
ATOM 700 O O . ASP A 1 92 ? 24.499 1.225 -36.894 1.00 52.94 92 ASP A O 1
#